Protein AF-A0A7S0BX09-F1 (afdb_monomer_lite)

Foldseek 3Di:
DDDDDDDDPPPPPPPPPVVVVVVVVVVVVVVVVVVVVVVVVVVVVPPPPDDDDDDDDDDDDDDDDDDPPPPQEQEEAADDPPDPVRVVVVVVCVVVVPDCRHYPYHHCVVVVDDDD

pLDDT: mean 70.51, std 16.28, range [45.31, 97.12]

Organism: NCBI:txid420281

Radius of gyration: 34.64 Å; chains: 1; bounding box: 40×74×104 Å

Structure (mmCIF, N/CA/C/O backbone):
data_AF-A0A7S0BX09-F1
#
_entry.id   AF-A0A7S0BX09-F1
#
loop_
_atom_site.group_PDB
_atom_site.id
_atom_site.type_symbol
_atom_site.label_atom_id
_atom_site.label_alt_id
_atom_site.label_comp_id
_atom_site.label_asym_id
_atom_site.label_entity_id
_atom_site.label_seq_id
_atom_site.pdbx_PDB_ins_code
_atom_site.Cartn_x
_atom_site.Cartn_y
_atom_site.Cartn_z
_atom_site.occupancy
_atom_site.B_iso_or_equiv
_atom_site.auth_seq_id
_atom_site.auth_comp_id
_atom_site.auth_asym_id
_atom_site.auth_atom_id
_atom_site.pdbx_PDB_model_num
ATOM 1 N N . MET A 1 1 ? 19.223 54.486 78.470 1.00 49.66 1 MET A N 1
ATOM 2 C CA . MET A 1 1 ? 18.376 54.595 77.261 1.00 49.66 1 MET A CA 1
ATOM 3 C C . MET A 1 1 ? 18.956 53.701 76.173 1.00 49.66 1 MET A C 1
ATOM 5 O O . MET A 1 1 ? 20.033 53.998 75.676 1.00 49.66 1 MET A O 1
ATOM 9 N N . ARG A 1 2 ? 18.317 52.561 75.878 1.00 50.41 2 ARG A N 1
ATOM 10 C CA . ARG A 1 2 ? 18.725 51.650 74.792 1.00 50.41 2 ARG A CA 1
ATOM 11 C C . ARG A 1 2 ? 17.943 52.016 73.534 1.00 50.41 2 ARG A C 1
ATOM 13 O O . ARG A 1 2 ? 16.720 52.044 73.581 1.00 50.41 2 ARG A O 1
ATOM 20 N N . GLN A 1 3 ? 18.655 52.306 72.451 1.00 57.75 3 GLN A N 1
ATOM 21 C CA . GLN A 1 3 ? 18.059 52.596 71.147 1.00 57.75 3 GLN A CA 1
ATOM 22 C C . GLN A 1 3 ? 17.504 51.308 70.506 1.00 57.75 3 GLN A C 1
ATOM 24 O O . GLN A 1 3 ? 18.136 50.252 70.640 1.00 57.75 3 GLN A O 1
ATOM 29 N N . PRO A 1 4 ? 16.343 51.364 69.825 1.00 62.91 4 PRO A N 1
ATOM 30 C CA . PRO A 1 4 ? 15.761 50.211 69.149 1.00 62.91 4 PRO A CA 1
ATOM 31 C C . PRO A 1 4 ? 16.528 49.864 67.864 1.00 62.91 4 PRO A C 1
ATOM 33 O O . PRO A 1 4 ? 16.906 50.736 67.084 1.00 62.91 4 PRO A O 1
ATOM 36 N N . LYS A 1 5 ? 16.752 48.562 67.651 1.00 65.44 5 LYS A N 1
ATOM 37 C CA . LYS A 1 5 ? 17.367 48.006 66.439 1.00 65.44 5 LYS A CA 1
ATOM 38 C C . LYS A 1 5 ? 16.394 48.112 65.265 1.00 65.44 5 LYS A C 1
ATOM 40 O O . LYS A 1 5 ? 15.304 47.549 65.319 1.00 65.44 5 LYS A O 1
ATOM 45 N N . THR A 1 6 ? 16.816 48.788 64.203 1.00 65.38 6 THR A N 1
ATOM 46 C CA . THR A 1 6 ? 16.138 48.821 62.904 1.00 65.38 6 THR A CA 1
ATOM 47 C C . THR A 1 6 ? 16.291 47.471 62.209 1.00 65.38 6 THR A C 1
ATOM 49 O O . THR A 1 6 ? 17.409 47.017 61.966 1.00 65.38 6 THR A O 1
ATOM 52 N N . THR A 1 7 ? 15.176 46.808 61.913 1.00 66.75 7 THR A N 1
ATOM 53 C CA . THR A 1 7 ? 15.138 45.581 61.114 1.00 66.75 7 THR A CA 1
ATOM 54 C C . THR A 1 7 ? 15.169 45.923 59.626 1.00 66.75 7 THR A C 1
ATOM 56 O O . THR A 1 7 ? 14.398 46.741 59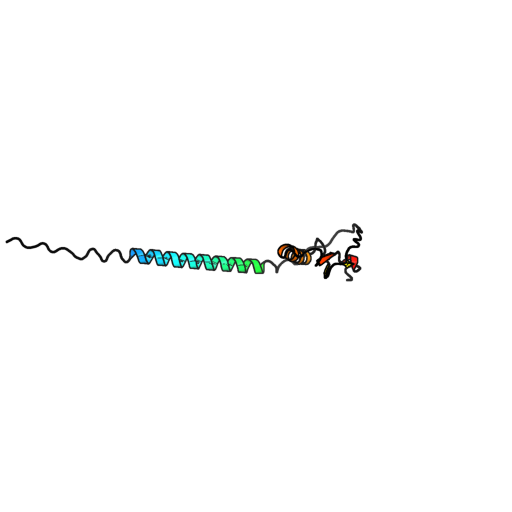.129 1.00 66.75 7 THR A O 1
ATOM 59 N N . ASP A 1 8 ? 16.114 45.300 58.932 1.00 59.59 8 ASP A N 1
ATOM 60 C CA . ASP A 1 8 ? 16.466 45.535 57.535 1.00 59.59 8 ASP A CA 1
ATOM 61 C C . ASP A 1 8 ? 15.446 44.859 56.591 1.00 59.59 8 ASP A C 1
ATOM 63 O O . ASP A 1 8 ? 15.289 43.638 56.594 1.00 59.59 8 ASP A O 1
ATOM 67 N N . ILE A 1 9 ? 14.724 45.649 55.788 1.00 60.34 9 ILE A N 1
ATOM 68 C CA . ILE A 1 9 ? 13.632 45.202 54.885 1.00 60.34 9 ILE A CA 1
ATOM 69 C C . ILE A 1 9 ? 14.179 44.734 53.511 1.00 60.34 9 ILE A C 1
ATOM 71 O O . ILE A 1 9 ? 13.448 44.407 52.579 1.00 60.34 9 ILE A O 1
ATOM 75 N N . SER A 1 10 ? 15.498 44.661 53.350 1.00 59.47 10 SER A N 1
ATOM 76 C CA . SER A 1 10 ? 16.164 44.489 52.053 1.00 59.47 10 SER A CA 1
ATOM 77 C C . SER A 1 10 ? 16.211 43.043 51.510 1.00 59.47 10 SER A C 1
ATOM 79 O O . SER A 1 10 ? 16.643 42.826 50.373 1.00 59.47 10 SER A O 1
ATOM 81 N N . ALA A 1 11 ? 15.721 42.042 52.252 1.00 56.38 11 ALA A N 1
ATOM 82 C CA . ALA A 1 11 ? 15.870 40.625 51.890 1.00 56.38 11 ALA A CA 1
ATOM 83 C C . ALA A 1 11 ? 14.837 40.074 50.880 1.00 56.38 11 ALA A C 1
ATOM 85 O O . ALA A 1 11 ? 15.088 39.050 50.246 1.00 56.38 11 ALA A O 1
ATOM 86 N N . THR A 1 12 ? 13.693 40.727 50.662 1.00 55.75 12 THR A N 1
ATOM 87 C CA . THR A 1 12 ? 12.577 40.132 49.890 1.00 55.75 12 THR A CA 1
ATOM 88 C C . THR A 1 12 ? 12.623 40.360 48.377 1.00 55.75 12 THR A C 1
ATOM 90 O O . THR A 1 12 ? 11.803 39.802 47.652 1.00 55.75 12 THR A O 1
ATOM 93 N N . ARG A 1 13 ? 13.578 41.137 47.845 1.00 51.09 13 ARG A N 1
ATOM 94 C CA . ARG A 1 13 ? 13.626 41.470 46.402 1.00 51.09 13 ARG A CA 1
ATOM 95 C C . ARG A 1 13 ? 14.555 40.600 45.548 1.00 51.09 13 ARG A C 1
ATOM 97 O O . ARG A 1 13 ? 14.694 40.875 44.361 1.00 51.09 13 ARG A O 1
ATOM 104 N N . ARG A 1 14 ? 15.178 39.552 46.100 1.00 51.91 14 ARG A N 1
ATOM 105 C CA . ARG A 1 14 ? 16.140 38.713 45.349 1.00 51.91 14 ARG A CA 1
ATOM 106 C C . ARG A 1 14 ? 15.584 37.394 44.798 1.00 51.91 14 ARG A C 1
ATOM 108 O O . ARG A 1 14 ? 16.270 36.756 44.011 1.00 51.91 14 ARG A O 1
ATOM 115 N N . CYS A 1 15 ? 14.347 37.007 45.125 1.00 50.78 15 CYS A N 1
ATOM 116 C CA . CYS A 1 15 ? 13.793 35.717 44.678 1.00 50.78 15 CYS A CA 1
ATOM 117 C C . CYS A 1 15 ? 12.942 35.776 43.394 1.00 50.78 15 CYS A C 1
ATOM 119 O O . CYS A 1 15 ? 12.633 34.732 42.831 1.00 50.78 15 CYS A O 1
ATOM 121 N N . SER A 1 16 ? 12.589 36.964 42.885 1.00 52.81 16 SER A N 1
ATOM 122 C CA . SER A 1 16 ? 11.677 37.071 41.727 1.00 52.81 16 SER A CA 1
ATOM 123 C C . SER A 1 16 ? 12.345 36.784 40.369 1.00 52.81 16 SER A C 1
ATOM 125 O O . SER A 1 16 ? 11.678 36.467 39.391 1.00 52.81 16 SER A O 1
ATOM 127 N N . TRP A 1 17 ? 13.676 36.861 40.284 1.00 52.81 17 TRP A N 1
ATOM 128 C CA . TRP A 1 17 ? 14.395 36.738 39.006 1.00 52.81 17 TRP A CA 1
ATOM 129 C C . TRP A 1 17 ? 14.694 35.283 38.625 1.00 52.81 17 TRP A C 1
ATOM 131 O O . TRP A 1 17 ? 14.832 34.971 37.445 1.00 52.81 17 TRP A O 1
ATOM 141 N N . ALA A 1 18 ? 14.750 34.377 39.605 1.00 54.66 18 ALA A N 1
ATOM 142 C CA . ALA A 1 18 ? 15.060 32.971 39.359 1.00 54.66 18 ALA A CA 1
ATOM 143 C C . ALA A 1 18 ? 13.883 32.206 38.727 1.00 54.66 18 ALA A C 1
ATOM 145 O O . ALA A 1 18 ? 14.099 31.329 37.898 1.00 54.66 18 ALA A O 1
ATOM 146 N N . VAL A 1 19 ? 12.636 32.559 39.061 1.00 57.44 19 VAL A N 1
ATOM 147 C CA . VAL A 1 19 ? 11.445 31.843 38.562 1.00 57.44 19 VAL A CA 1
ATOM 148 C C . VAL A 1 19 ? 11.153 32.189 37.094 1.00 57.44 19 VAL A C 1
ATOM 150 O O . VAL A 1 19 ? 10.763 31.324 36.312 1.00 57.44 19 VAL A O 1
ATOM 153 N N . SER A 1 20 ? 11.429 33.429 36.681 1.00 59.72 20 SER A N 1
ATOM 154 C CA . SER A 1 20 ? 11.194 33.902 35.309 1.00 59.72 20 SER A CA 1
ATOM 155 C C . SER A 1 20 ? 12.155 33.296 34.276 1.00 59.72 20 SER A C 1
ATOM 157 O O . SER A 1 20 ? 11.780 33.125 33.118 1.00 59.72 20 SER A O 1
ATOM 159 N N . GLY A 1 21 ? 13.381 32.940 34.679 1.00 60.34 21 GLY A N 1
ATOM 160 C CA . GLY A 1 21 ? 14.384 32.361 33.777 1.00 60.34 21 GLY A CA 1
ATOM 161 C C . GLY A 1 21 ? 14.095 30.911 33.373 1.00 60.34 21 GLY A C 1
ATOM 162 O O . GLY A 1 21 ? 14.366 30.516 32.243 1.00 60.34 21 GLY A O 1
ATOM 163 N N . PHE A 1 22 ? 13.496 30.116 34.263 1.00 66.75 22 PHE A N 1
ATOM 164 C CA . PHE A 1 22 ? 13.156 28.724 33.946 1.00 66.75 22 PHE A CA 1
ATOM 165 C C . PHE A 1 22 ? 11.975 28.615 32.978 1.00 66.75 22 PHE A C 1
ATOM 167 O O . PHE A 1 22 ? 11.976 27.745 32.108 1.00 66.75 22 PHE A O 1
ATOM 174 N N . LEU A 1 23 ? 10.996 29.519 33.077 1.00 72.12 23 LEU A N 1
ATOM 175 C CA . LEU A 1 23 ? 9.831 29.510 32.193 1.00 72.12 23 LEU A CA 1
ATOM 176 C C . LEU A 1 23 ? 10.201 29.884 30.748 1.00 72.12 23 LEU A C 1
ATOM 178 O O . LEU A 1 23 ? 9.686 29.280 29.808 1.00 72.12 23 LEU A O 1
ATOM 182 N N . SER A 1 24 ? 11.130 30.825 30.554 1.00 74.31 24 SER A N 1
ATOM 183 C CA . SER A 1 24 ? 11.571 31.224 29.212 1.00 74.31 24 SER A CA 1
ATOM 184 C C . SER A 1 24 ? 12.376 30.126 28.507 1.00 74.31 24 SER A C 1
ATOM 186 O O . SER A 1 24 ? 12.155 29.878 27.321 1.00 74.31 24 SER A O 1
ATOM 188 N N . LEU A 1 25 ? 13.239 29.405 29.230 1.00 74.19 25 LEU A N 1
ATOM 189 C CA . LEU A 1 25 ? 14.003 28.280 28.675 1.00 74.19 25 LEU A CA 1
ATOM 190 C C . LEU A 1 25 ? 13.101 27.107 28.260 1.00 74.19 25 LEU A C 1
ATOM 192 O O . LEU A 1 25 ? 13.345 26.469 27.233 1.00 74.19 25 LEU A O 1
ATOM 196 N N . LEU A 1 26 ? 12.029 26.853 29.013 1.00 78.00 26 LEU A N 1
ATOM 197 C CA . LEU A 1 26 ? 11.069 25.790 28.706 1.00 78.00 26 LEU A CA 1
ATOM 198 C C . LEU A 1 26 ? 10.280 26.106 27.422 1.00 78.00 26 LEU A C 1
ATOM 200 O O . LEU A 1 26 ? 10.130 25.242 26.558 1.00 78.00 26 LEU A O 1
ATOM 204 N N . ILE A 1 27 ? 9.862 27.363 27.244 1.00 78.12 27 ILE A N 1
ATOM 205 C CA . ILE A 1 27 ? 9.139 27.814 26.044 1.00 78.12 27 ILE A CA 1
ATOM 206 C C . ILE A 1 27 ? 10.017 27.704 24.786 1.00 78.12 27 ILE A C 1
ATOM 208 O O . ILE A 1 27 ? 9.556 27.195 23.764 1.00 78.12 27 ILE A O 1
ATOM 212 N N . VAL A 1 28 ? 11.290 28.114 24.852 1.00 77.75 28 VAL A N 1
ATOM 213 C CA . VAL A 1 28 ? 12.217 28.031 23.703 1.00 77.75 28 VAL A CA 1
ATOM 214 C C . VAL A 1 28 ? 12.475 26.575 23.286 1.00 77.75 28 VAL A C 1
ATOM 216 O O . VAL A 1 28 ? 12.517 26.276 22.091 1.00 77.75 28 VAL A O 1
ATOM 219 N N . SER A 1 29 ? 12.579 25.654 24.250 1.00 78.06 29 SER A N 1
ATOM 220 C CA . SER A 1 29 ? 12.767 24.222 23.974 1.00 78.06 29 SER A CA 1
ATOM 221 C C . SER A 1 29 ? 11.570 23.606 23.236 1.00 78.06 29 SER A C 1
ATOM 223 O O . SER A 1 29 ? 11.744 22.929 22.220 1.00 78.06 29 SER A O 1
ATOM 225 N N . ILE A 1 30 ? 10.343 23.907 23.677 1.00 81.06 30 ILE A N 1
ATOM 226 C CA . ILE A 1 30 ? 9.116 23.381 23.053 1.00 81.06 30 ILE A CA 1
ATOM 227 C C . ILE A 1 30 ? 8.988 23.849 21.596 1.00 81.06 30 ILE A C 1
ATOM 229 O O . ILE A 1 30 ? 8.662 23.048 20.717 1.00 81.06 30 ILE A O 1
ATOM 233 N N . ILE A 1 31 ? 9.288 25.123 21.319 1.00 78.06 31 ILE A N 1
ATOM 234 C CA . ILE A 1 31 ? 9.222 25.679 19.958 1.00 78.06 31 ILE A CA 1
ATOM 235 C C . ILE A 1 31 ? 10.230 24.977 19.030 1.00 78.06 31 ILE A C 1
ATOM 237 O O . ILE A 1 31 ? 9.880 24.636 17.900 1.00 78.06 31 ILE A O 1
ATOM 241 N N . SER A 1 32 ? 11.446 24.697 19.509 1.00 78.50 32 SER A N 1
ATOM 242 C CA . SER A 1 32 ? 12.492 24.002 18.738 1.00 78.50 32 SER A CA 1
ATOM 243 C C . SER A 1 32 ? 12.129 22.546 18.396 1.00 78.50 32 SER A C 1
ATOM 245 O O . SER A 1 32 ? 12.387 22.051 17.293 1.00 78.50 32 SER A O 1
ATOM 247 N N . ILE A 1 33 ? 11.463 21.844 19.317 1.00 76.94 33 ILE A N 1
ATOM 248 C CA . ILE A 1 33 ? 10.988 20.475 19.071 1.00 76.94 33 ILE A CA 1
ATOM 249 C C . ILE A 1 33 ? 9.888 20.478 17.996 1.00 76.94 33 ILE A C 1
ATOM 251 O O . ILE A 1 33 ? 9.920 19.660 17.074 1.00 76.94 33 ILE A O 1
ATOM 255 N N . ALA A 1 34 ? 8.949 21.427 18.062 1.00 73.31 34 ALA A N 1
ATOM 256 C CA . ALA A 1 34 ? 7.843 21.518 17.109 1.00 73.31 34 ALA A CA 1
ATOM 257 C C . ALA A 1 34 ? 8.317 21.802 15.670 1.00 73.31 34 ALA A C 1
ATOM 259 O O . ALA A 1 34 ? 7.806 21.211 14.714 1.00 73.31 34 ALA A O 1
ATOM 260 N N . THR A 1 35 ? 9.322 22.666 15.493 1.00 69.00 35 THR A N 1
ATOM 261 C CA . THR A 1 35 ? 9.887 22.969 14.166 1.00 69.00 35 THR A CA 1
ATOM 262 C C . THR A 1 35 ? 10.625 21.771 13.565 1.00 69.00 35 THR A C 1
ATOM 264 O O . THR A 1 35 ? 10.476 21.498 12.371 1.00 69.00 35 THR A O 1
ATOM 267 N N . THR A 1 36 ? 11.338 20.996 14.385 1.00 70.06 36 THR A N 1
ATOM 268 C CA . THR A 1 36 ? 12.055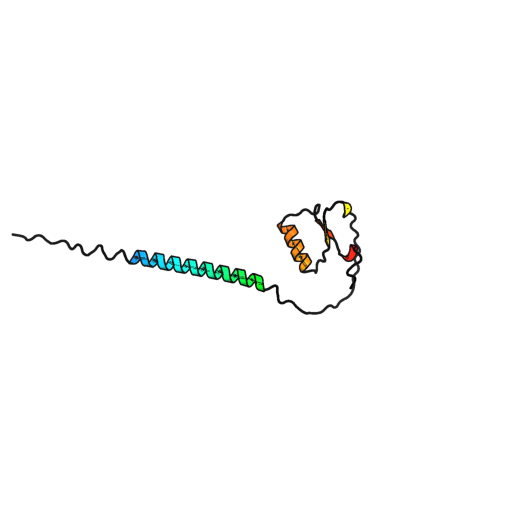 19.786 13.947 1.00 70.06 36 THR A CA 1
ATOM 269 C C . THR A 1 36 ? 11.095 18.702 13.435 1.00 70.06 36 THR A C 1
ATOM 271 O O . THR A 1 36 ? 11.336 18.091 12.391 1.00 70.06 36 THR A O 1
ATOM 274 N N . ILE A 1 37 ? 9.956 18.506 14.110 1.00 70.38 37 ILE A N 1
ATOM 275 C CA . ILE A 1 37 ? 8.928 17.529 13.704 1.00 70.38 37 ILE A CA 1
ATOM 276 C C . ILE A 1 37 ? 8.287 17.914 12.359 1.00 70.38 37 ILE A C 1
ATOM 278 O O . ILE A 1 37 ? 8.033 17.051 11.510 1.00 70.38 37 ILE A O 1
ATOM 282 N N . ASN A 1 38 ? 8.053 19.207 12.124 1.00 64.81 38 ASN A N 1
ATOM 283 C CA . ASN A 1 38 ? 7.475 19.686 10.867 1.00 64.81 38 ASN A CA 1
ATOM 284 C C . ASN A 1 38 ? 8.434 19.512 9.677 1.00 64.81 38 ASN A C 1
ATOM 286 O O . ASN A 1 38 ? 7.999 19.108 8.596 1.00 64.81 38 ASN A O 1
ATOM 290 N N . ALA A 1 39 ? 9.737 19.735 9.876 1.00 62.69 39 ALA A N 1
ATOM 291 C CA . ALA A 1 39 ? 10.749 19.510 8.841 1.00 62.69 39 ALA A CA 1
ATOM 292 C C . ALA A 1 39 ? 10.849 18.027 8.431 1.00 62.69 39 ALA A C 1
ATOM 294 O O . ALA A 1 39 ? 10.963 17.711 7.244 1.00 62.69 39 ALA A O 1
ATOM 295 N N . PHE A 1 40 ? 10.727 17.106 9.393 1.00 60.69 40 PHE A N 1
ATOM 296 C CA . PHE A 1 40 ? 10.768 15.666 9.123 1.00 60.69 40 PHE A CA 1
ATOM 297 C C . PHE A 1 40 ? 9.574 15.192 8.276 1.00 60.69 40 PHE A C 1
ATOM 299 O O . PHE A 1 40 ? 9.738 14.430 7.322 1.00 60.69 40 PHE A O 1
ATOM 306 N N . ASN A 1 41 ? 8.374 15.708 8.559 1.00 58.47 41 ASN A N 1
ATOM 307 C CA . ASN A 1 41 ? 7.169 15.387 7.788 1.00 58.47 41 ASN A CA 1
ATOM 308 C C . ASN A 1 41 ? 7.223 15.893 6.338 1.00 58.47 41 ASN A C 1
ATOM 310 O O . ASN A 1 41 ? 6.637 15.273 5.447 1.00 58.47 41 ASN A O 1
ATOM 314 N N . LEU A 1 42 ? 7.927 16.998 6.080 1.00 59.31 42 LEU A N 1
ATOM 315 C 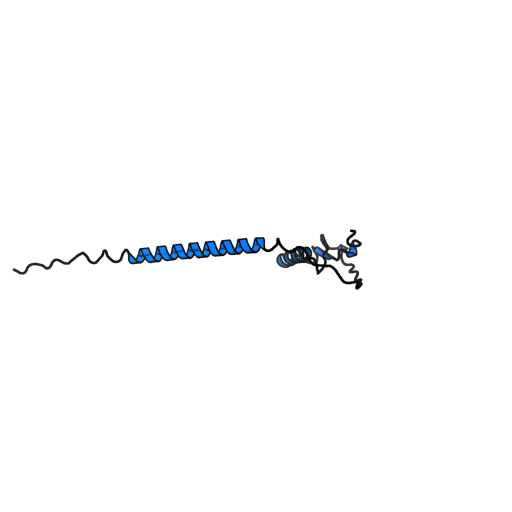CA . LEU A 1 42 ? 8.101 17.519 4.725 1.00 59.31 42 LEU A CA 1
ATOM 316 C C . LEU A 1 42 ? 9.092 16.673 3.909 1.00 59.31 42 LEU A C 1
ATOM 318 O O . LEU A 1 42 ? 8.836 16.396 2.737 1.00 59.31 42 LEU A O 1
ATOM 322 N N . SER A 1 43 ? 10.169 16.198 4.541 1.00 56.97 43 SER A N 1
ATOM 323 C CA . SER A 1 43 ? 11.184 15.339 3.912 1.00 56.97 43 SER A CA 1
ATOM 324 C C . SER A 1 43 ? 10.597 14.014 3.399 1.00 56.97 43 SER A C 1
ATOM 326 O O . SER A 1 43 ? 10.868 13.588 2.274 1.00 56.97 43 SER A O 1
ATOM 328 N N . LEU A 1 44 ? 9.673 13.410 4.153 1.00 56.44 44 LEU A N 1
ATOM 329 C CA . LEU A 1 44 ? 9.003 12.169 3.745 1.00 56.44 44 LEU A CA 1
ATOM 330 C C . LEU A 1 44 ? 8.107 12.323 2.503 1.00 56.44 44 LEU A C 1
ATOM 332 O O . LEU A 1 44 ? 7.839 11.335 1.822 1.00 56.44 44 LEU A O 1
ATOM 336 N N . LYS A 1 45 ? 7.672 13.542 2.155 1.00 55.56 45 LYS A N 1
ATOM 337 C CA . LYS A 1 45 ? 6.872 13.784 0.940 1.00 55.56 45 LYS A CA 1
ATOM 338 C C . LYS A 1 45 ? 7.712 13.907 -0.336 1.00 55.56 45 LYS A C 1
ATOM 340 O O . LYS A 1 45 ? 7.152 13.796 -1.423 1.00 55.56 45 LYS A O 1
ATOM 345 N N . GLN A 1 46 ? 9.025 14.123 -0.232 1.00 52.78 46 GLN A N 1
ATOM 346 C CA . GLN A 1 46 ? 9.890 14.371 -1.395 1.00 52.78 46 GLN A CA 1
ATOM 347 C C . GLN A 1 46 ? 10.638 13.123 -1.896 1.00 52.78 46 GLN A C 1
ATOM 349 O O . GLN A 1 46 ? 11.087 13.100 -3.039 1.00 52.78 46 GLN A O 1
ATOM 354 N N . SER A 1 47 ? 10.706 12.046 -1.105 1.00 47.59 47 SER A N 1
ATOM 355 C CA . SER A 1 47 ? 11.415 10.810 -1.488 1.00 47.59 47 SER A CA 1
ATOM 356 C C . SER A 1 47 ? 10.747 10.032 -2.640 1.00 47.59 47 SER A C 1
ATOM 358 O O . SER A 1 47 ? 11.379 9.194 -3.276 1.00 47.59 47 SER A O 1
ATOM 360 N N . SER A 1 48 ? 9.498 10.345 -2.994 1.00 54.09 48 SER A N 1
ATOM 361 C CA . SER A 1 48 ? 8.753 9.646 -4.049 1.00 54.09 48 SER A CA 1
ATOM 362 C C . SER A 1 48 ? 9.012 10.127 -5.488 1.00 54.09 48 SER A C 1
ATOM 364 O O . SER A 1 48 ? 8.319 9.662 -6.390 1.00 54.09 48 SER A O 1
ATOM 366 N N . TYR A 1 49 ? 9.967 11.037 -5.735 1.00 50.88 49 TYR A N 1
ATOM 367 C CA . TYR A 1 49 ? 10.175 11.639 -7.069 1.00 50.88 49 TYR A CA 1
ATOM 368 C C . TYR A 1 49 ? 11.436 11.199 -7.837 1.00 50.88 49 TYR A C 1
ATOM 370 O O . TYR A 1 49 ? 11.625 11.641 -8.967 1.00 50.88 49 TYR A O 1
ATOM 378 N N . ILE A 1 50 ? 12.281 10.310 -7.298 1.00 49.41 50 ILE A N 1
ATOM 379 C CA . ILE A 1 50 ? 13.494 9.845 -8.001 1.00 49.41 50 ILE A CA 1
ATOM 380 C C . ILE A 1 50 ? 13.567 8.317 -7.980 1.00 49.41 50 ILE A C 1
ATOM 382 O O . ILE A 1 50 ? 14.217 7.717 -7.133 1.00 49.41 50 ILE A O 1
ATOM 386 N N . ALA A 1 51 ? 12.900 7.671 -8.932 1.00 49.72 51 ALA A N 1
ATOM 387 C CA . ALA A 1 51 ? 13.149 6.266 -9.255 1.00 49.72 51 ALA A CA 1
ATOM 388 C C . ALA A 1 51 ? 12.894 6.020 -10.747 1.00 49.72 51 ALA A C 1
ATOM 390 O O . ALA A 1 51 ? 12.002 5.277 -11.147 1.00 49.72 51 ALA A O 1
ATOM 391 N N . THR A 1 52 ? 13.672 6.692 -11.593 1.00 56.81 52 THR A N 1
ATOM 392 C CA . THR A 1 52 ? 13.754 6.385 -13.023 1.00 56.81 52 THR A CA 1
ATOM 393 C C . THR A 1 52 ? 14.993 5.545 -13.318 1.00 56.81 52 THR A C 1
ATOM 395 O O . THR A 1 52 ? 16.105 5.985 -13.042 1.00 56.81 52 THR A O 1
ATOM 398 N N . ARG A 1 53 ? 14.743 4.427 -14.022 1.00 56.25 53 ARG A N 1
ATOM 399 C CA . ARG A 1 53 ? 15.654 3.557 -14.800 1.00 56.25 53 ARG A CA 1
ATOM 400 C C . ARG A 1 53 ? 16.405 2.476 -14.018 1.00 56.25 53 ARG A C 1
ATOM 402 O O . ARG A 1 53 ? 17.418 2.809 -13.437 1.00 56.25 53 ARG A O 1
ATOM 409 N N . VAL A 1 54 ? 15.991 1.200 -14.157 1.00 46.56 54 VAL A N 1
ATOM 410 C CA . VAL A 1 54 ? 16.835 0.068 -14.633 1.00 46.56 54 VAL A CA 1
ATOM 411 C C . VAL A 1 54 ? 15.961 -1.114 -15.143 1.00 46.56 54 VAL A C 1
ATOM 413 O O . VAL A 1 54 ? 15.182 -1.680 -14.391 1.00 46.56 54 VAL A O 1
ATOM 416 N N . SER A 1 55 ? 16.155 -1.458 -16.428 1.00 48.66 55 SER A N 1
ATOM 417 C CA . SER A 1 55 ? 16.139 -2.774 -17.127 1.00 48.66 55 SER A CA 1
ATOM 418 C C . SER A 1 55 ? 15.000 -3.814 -16.979 1.00 48.66 55 SER A C 1
ATOM 420 O O . SER A 1 55 ? 14.782 -4.344 -15.892 1.00 48.66 55 SER A O 1
ATOM 422 N N . PRO A 1 56 ? 14.415 -4.295 -18.104 1.00 57.47 56 PRO A N 1
ATOM 423 C CA . PRO A 1 56 ? 13.660 -5.542 -18.152 1.00 57.47 56 PRO A CA 1
ATOM 424 C C . PRO A 1 56 ? 14.450 -6.662 -18.857 1.00 57.47 56 PRO A C 1
ATOM 426 O O . PRO A 1 56 ? 14.734 -6.583 -20.054 1.00 57.47 56 PRO A O 1
ATOM 429 N N . ARG A 1 57 ? 14.730 -7.774 -18.163 1.00 56.22 57 ARG A N 1
ATOM 430 C CA . ARG A 1 57 ? 14.958 -9.069 -18.831 1.00 56.22 57 ARG A CA 1
ATOM 431 C C . ARG A 1 57 ? 14.763 -10.249 -17.876 1.00 56.22 57 ARG A C 1
ATOM 433 O O . ARG A 1 57 ? 15.671 -10.587 -17.128 1.00 56.22 57 ARG A O 1
ATOM 440 N N . SER A 1 58 ? 13.625 -10.939 -17.977 1.00 48.44 58 SER A N 1
ATOM 441 C CA . SER A 1 58 ? 13.601 -12.345 -18.426 1.00 48.44 58 SER A CA 1
ATOM 442 C C . SER A 1 58 ? 12.215 -12.999 -18.330 1.00 48.44 58 SER A C 1
ATOM 444 O O . SER A 1 58 ? 11.640 -13.142 -17.264 1.00 48.44 58 SER A O 1
ATOM 446 N N . LYS A 1 59 ? 11.750 -13.404 -19.518 1.00 54.69 59 LYS A N 1
ATOM 447 C CA . LYS A 1 59 ? 11.078 -14.655 -19.918 1.00 54.69 59 LYS A CA 1
ATOM 448 C C . LYS A 1 59 ? 9.970 -15.268 -19.034 1.00 54.69 59 LYS A C 1
ATOM 450 O O . LYS A 1 59 ? 10.221 -15.870 -18.002 1.00 54.69 59 LYS A O 1
ATOM 455 N N . LYS A 1 60 ? 8.767 -15.217 -19.631 1.00 57.06 60 LYS A N 1
ATOM 456 C CA . LYS A 1 60 ? 7.626 -16.158 -19.626 1.00 57.06 60 LYS A CA 1
ATOM 457 C C . LYS A 1 60 ? 7.712 -17.361 -18.673 1.00 57.06 60 LYS A C 1
ATOM 459 O O . LYS A 1 60 ? 8.366 -18.349 -18.992 1.00 57.06 60 LYS A O 1
ATOM 464 N N . LEU A 1 61 ? 6.850 -17.344 -17.656 1.00 52.44 61 LEU A N 1
ATOM 465 C CA . LEU A 1 61 ? 6.182 -18.540 -17.149 1.00 52.44 61 LEU A CA 1
ATOM 466 C C . LEU A 1 61 ? 4.676 -18.270 -17.071 1.00 52.44 61 LEU A C 1
ATOM 468 O O . LEU A 1 61 ? 4.223 -17.276 -16.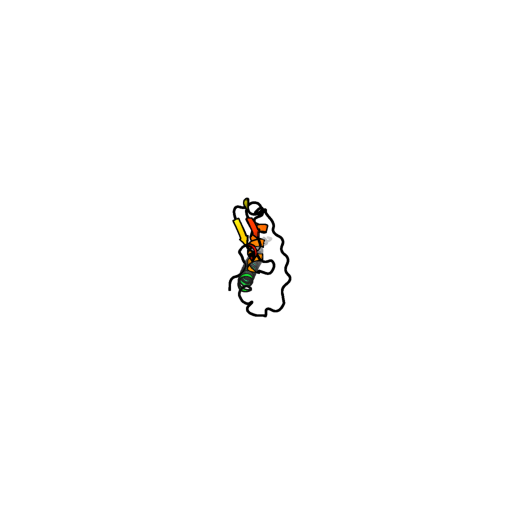510 1.00 52.44 61 LEU A O 1
ATOM 472 N N . LEU A 1 62 ? 3.939 -19.136 -17.755 1.00 65.94 62 LEU A N 1
ATOM 473 C CA . LEU A 1 62 ? 2.497 -19.135 -17.931 1.00 65.94 62 LEU A CA 1
ATOM 474 C C . LEU A 1 62 ? 1.858 -19.826 -16.722 1.00 65.94 62 LEU A C 1
ATOM 476 O O . LEU A 1 62 ? 2.123 -21.003 -16.496 1.00 65.94 62 LEU A O 1
ATOM 480 N N . LEU A 1 63 ? 0.993 -19.126 -15.992 1.00 46.59 63 LEU A N 1
ATOM 481 C CA . LEU A 1 63 ? 0.086 -19.725 -15.013 1.00 46.59 63 LEU A CA 1
ATOM 482 C C . LEU A 1 63 ? -1.310 -19.152 -15.257 1.00 46.59 63 LEU A C 1
ATOM 484 O O . LEU A 1 63 ? -1.541 -17.956 -15.102 1.00 46.59 63 LEU A O 1
ATOM 488 N N . LYS A 1 64 ? -2.212 -20.022 -15.715 1.00 51.12 64 LYS A N 1
ATOM 489 C CA . LYS A 1 64 ? -3.617 -19.728 -15.994 1.00 51.12 64 LYS A CA 1
ATOM 490 C C . LYS A 1 64 ? -4.428 -20.245 -14.807 1.00 51.12 64 LYS A C 1
ATOM 492 O O . LYS A 1 64 ? -4.469 -21.450 -14.590 1.00 51.12 64 LYS A O 1
ATOM 497 N N . MET A 1 65 ? -5.021 -19.337 -14.039 1.00 45.31 65 MET A N 1
ATOM 498 C CA . MET A 1 65 ? -5.957 -19.638 -12.951 1.00 45.31 65 MET A CA 1
ATOM 499 C C . MET A 1 65 ? -7.174 -18.742 -13.169 1.00 45.31 65 MET A C 1
ATOM 501 O O . MET A 1 65 ? -7.138 -17.559 -12.851 1.00 45.31 65 MET A O 1
ATOM 505 N N . SER A 1 66 ? -8.211 -19.283 -13.800 1.00 48.88 66 SER A N 1
ATOM 506 C CA . SER A 1 66 ? -9.500 -18.615 -13.983 1.00 48.88 66 SER A CA 1
ATOM 507 C C . SER A 1 66 ? -10.324 -18.768 -12.705 1.00 48.88 66 SER A C 1
ATOM 509 O O . SER A 1 66 ? -10.624 -19.891 -12.308 1.00 48.88 66 SER A O 1
ATOM 511 N N . SER A 1 67 ? -10.653 -17.649 -12.056 1.00 53.22 67 SER A N 1
ATOM 512 C CA . SER A 1 67 ? -11.500 -17.598 -10.860 1.00 53.22 67 SER A CA 1
ATOM 513 C C . SER A 1 67 ? -12.861 -17.012 -11.242 1.00 53.22 67 SER A C 1
ATOM 515 O O . SER A 1 67 ? -12.954 -15.848 -11.613 1.00 53.22 67 SER A O 1
ATOM 517 N N . GLU A 1 68 ? -13.915 -17.824 -11.185 1.00 56.47 68 GLU A N 1
ATOM 518 C CA . GLU A 1 68 ? -15.269 -17.535 -11.697 1.00 56.47 68 GLU A CA 1
ATOM 519 C C . GLU A 1 68 ? -16.136 -16.649 -10.768 1.00 56.47 68 GLU A C 1
ATOM 521 O O . GLU A 1 68 ? -17.360 -16.678 -10.844 1.00 56.47 68 GLU A O 1
ATOM 526 N N . ASN A 1 69 ? -15.539 -15.839 -9.886 1.00 57.50 69 ASN A N 1
ATOM 527 C CA . ASN A 1 69 ? -16.279 -15.116 -8.833 1.00 57.50 69 ASN A CA 1
ATOM 528 C C . ASN A 1 69 ? -16.564 -13.623 -9.114 1.00 57.50 69 ASN A C 1
ATOM 530 O O . ASN A 1 69 ? -17.080 -12.930 -8.241 1.00 57.50 69 ASN A O 1
ATOM 534 N N . ASP A 1 70 ? -16.274 -13.102 -10.309 1.00 57.81 70 ASP A N 1
ATOM 535 C CA . ASP A 1 70 ? -16.340 -11.650 -10.574 1.00 57.81 70 ASP A CA 1
ATOM 536 C C . ASP A 1 70 ? -17.753 -11.055 -10.723 1.00 57.81 70 ASP A C 1
ATOM 538 O O . ASP A 1 70 ? -17.911 -9.836 -10.721 1.00 57.81 70 ASP A O 1
ATOM 542 N N . ALA A 1 71 ? -18.808 -11.870 -10.812 1.00 59.59 71 ALA A N 1
ATOM 543 C CA . ALA A 1 71 ? -20.160 -11.370 -11.092 1.00 59.59 71 ALA A CA 1
ATOM 544 C C . ALA A 1 71 ? -20.859 -10.674 -9.901 1.00 59.59 71 ALA A C 1
ATOM 546 O O . ALA A 1 71 ? -21.952 -10.139 -10.073 1.00 59.59 71 ALA A O 1
ATOM 547 N N . GLN A 1 72 ? -20.270 -10.694 -8.700 1.00 64.19 72 GLN A N 1
ATOM 548 C CA . GLN A 1 72 ? -20.902 -10.176 -7.474 1.00 64.19 72 GLN A CA 1
ATOM 549 C C . GLN A 1 72 ? -20.259 -8.897 -6.925 1.00 64.19 72 GLN A C 1
ATOM 551 O O . GLN A 1 72 ? -20.837 -8.255 -6.049 1.00 64.19 72 GLN A O 1
ATOM 556 N N . ASN A 1 73 ? -19.093 -8.501 -7.433 1.00 74.19 73 ASN A N 1
ATOM 557 C CA . ASN A 1 73 ? -18.349 -7.383 -6.871 1.00 74.19 73 ASN A CA 1
ATOM 558 C C . ASN A 1 73 ? -18.673 -6.081 -7.603 1.00 74.19 73 ASN A C 1
ATOM 560 O O . ASN A 1 73 ? -18.725 -6.019 -8.830 1.00 74.19 73 ASN A O 1
ATOM 564 N N . LYS A 1 74 ? -18.896 -5.013 -6.832 1.00 85.56 74 LYS A N 1
ATOM 565 C CA . LYS A 1 74 ? -19.309 -3.709 -7.370 1.00 85.56 74 LYS A CA 1
ATOM 566 C C . LYS A 1 74 ? -18.215 -3.062 -8.222 1.00 85.56 74 LYS A C 1
ATOM 568 O O . LYS A 1 74 ? -18.512 -2.347 -9.180 1.00 85.56 74 LYS A O 1
ATOM 573 N N . HIS A 1 75 ? -16.957 -3.291 -7.855 1.00 91.50 75 HIS A N 1
ATOM 574 C CA . HIS A 1 75 ? -15.791 -2.726 -8.518 1.00 91.50 75 HIS A CA 1
ATOM 575 C C . HIS A 1 75 ? -14.671 -3.768 -8.659 1.00 91.50 75 HIS A C 1
ATOM 577 O O . HIS A 1 75 ? -14.525 -4.662 -7.830 1.00 91.50 75 HIS A O 1
ATOM 583 N N . THR A 1 76 ? -13.831 -3.607 -9.683 1.00 91.12 76 THR A N 1
ATOM 584 C CA . THR A 1 76 ? -12.667 -4.473 -9.928 1.00 91.12 76 THR A CA 1
ATOM 585 C C . THR A 1 76 ? -11.404 -3.622 -9.991 1.00 91.12 76 THR A C 1
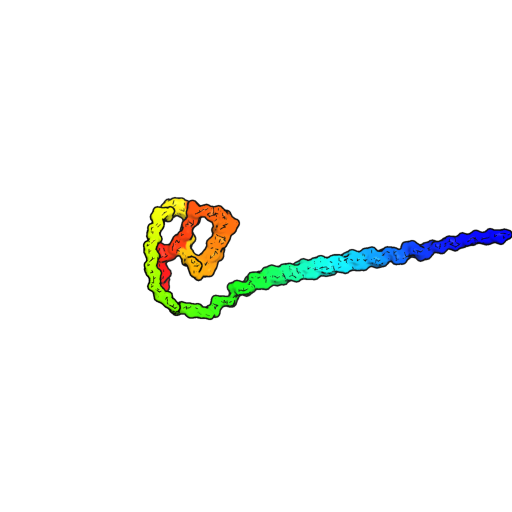ATOM 587 O O . THR A 1 76 ? -11.297 -2.698 -10.800 1.00 91.12 76 THR A O 1
ATOM 590 N N . LEU A 1 77 ? -10.434 -3.930 -9.134 1.00 91.00 77 LEU A N 1
ATOM 591 C CA . LEU A 1 77 ? -9.083 -3.389 -9.165 1.00 91.00 77 LEU A CA 1
ATOM 592 C C . LEU A 1 77 ? -8.189 -4.344 -9.960 1.00 91.00 77 LEU A C 1
ATOM 594 O O . LEU A 1 77 ? -7.792 -5.395 -9.462 1.00 91.00 77 LEU A O 1
ATOM 598 N N . TYR A 1 78 ? -7.838 -3.956 -11.182 1.00 91.38 78 TYR A N 1
ATOM 599 C CA . TYR A 1 78 ? -6.864 -4.699 -11.976 1.00 91.38 78 TYR A CA 1
ATOM 600 C C . TYR A 1 78 ? -5.450 -4.372 -11.507 1.00 91.38 78 TYR A C 1
ATOM 602 O O . TYR A 1 78 ? -4.970 -3.251 -11.690 1.00 91.38 78 TYR A O 1
ATOM 610 N N . ASP A 1 79 ? -4.785 -5.346 -10.896 1.00 91.44 79 ASP A N 1
ATOM 611 C CA . ASP A 1 79 ? -3.477 -5.167 -10.283 1.00 91.44 79 ASP A CA 1
ATOM 612 C C . ASP A 1 79 ? -2.496 -6.285 -10.656 1.00 91.44 79 ASP A C 1
ATOM 614 O O . ASP A 1 79 ? -2.865 -7.440 -10.857 1.00 91.44 79 ASP A O 1
ATOM 618 N N . MET A 1 80 ? -1.212 -5.935 -10.704 1.00 86.94 80 MET A N 1
ATOM 619 C CA . MET A 1 80 ? -0.106 -6.874 -10.803 1.00 86.94 80 MET A CA 1
ATOM 620 C C . MET A 1 80 ? 0.732 -6.834 -9.527 1.00 86.94 80 MET A C 1
ATOM 622 O O . MET A 1 80 ? 1.075 -5.754 -9.058 1.00 86.94 80 MET A O 1
ATOM 626 N N . PRO A 1 81 ? 1.162 -7.990 -8.990 1.00 80.56 81 PRO A N 1
ATOM 627 C CA . PRO A 1 81 ? 1.881 -8.061 -7.716 1.00 80.56 81 PRO A CA 1
ATOM 628 C C . PRO A 1 81 ? 3.222 -7.307 -7.715 1.00 80.56 81 PRO A C 1
ATOM 630 O O . PRO A 1 81 ? 3.758 -7.017 -6.653 1.00 80.56 81 PRO A O 1
ATOM 633 N N . VAL A 1 82 ? 3.750 -6.969 -8.893 1.00 86.00 82 VAL A N 1
ATOM 634 C CA . VAL A 1 82 ? 4.986 -6.190 -9.074 1.00 86.00 82 VAL A CA 1
ATOM 635 C C . VAL A 1 82 ? 4.736 -4.699 -9.344 1.00 86.00 82 VAL A C 1
ATOM 637 O O . VAL A 1 82 ? 5.683 -3.929 -9.491 1.00 86.00 82 VAL A O 1
ATOM 640 N N . SER A 1 83 ? 3.473 -4.270 -9.436 1.00 85.62 83 SER A N 1
ATOM 641 C CA . SER A 1 83 ? 3.109 -2.879 -9.701 1.00 85.62 83 SER A CA 1
ATOM 642 C C . SER A 1 83 ? 3.205 -2.048 -8.425 1.00 85.62 83 SER A C 1
ATOM 644 O O . SER A 1 83 ? 2.467 -2.265 -7.465 1.00 85.62 83 SER A O 1
ATOM 646 N N . ASN A 1 84 ? 4.071 -1.032 -8.428 1.00 91.25 84 ASN A N 1
ATOM 647 C CA . ASN A 1 84 ? 4.158 -0.078 -7.320 1.00 91.25 84 ASN A CA 1
ATOM 648 C C . ASN A 1 84 ? 2.827 0.677 -7.119 1.00 91.25 84 ASN A C 1
ATOM 650 O O . ASN A 1 84 ? 2.350 0.849 -5.999 1.00 91.25 84 ASN A O 1
ATOM 654 N N . ASN A 1 85 ? 2.174 1.077 -8.214 1.00 88.50 85 ASN A N 1
ATOM 655 C CA . ASN A 1 85 ? 0.864 1.730 -8.143 1.00 88.50 85 ASN A CA 1
ATOM 656 C C . ASN A 1 85 ? -0.199 0.789 -7.563 1.00 88.50 85 ASN A C 1
ATOM 658 O O . ASN A 1 85 ? -0.993 1.196 -6.717 1.00 88.50 85 ASN A O 1
ATOM 662 N N . GLY A 1 86 ? -0.132 -0.480 -7.956 1.00 91.44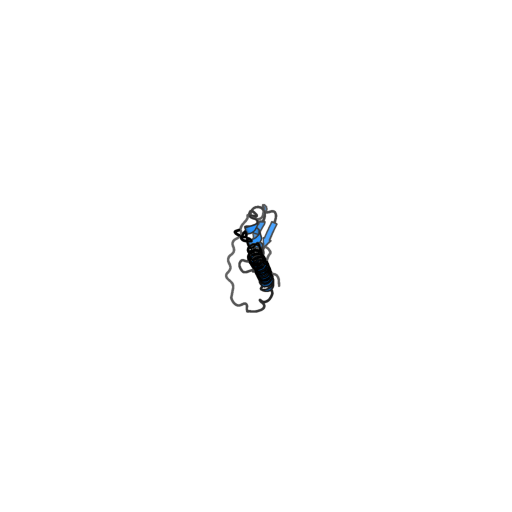 86 GLY A N 1
ATOM 663 C CA . GLY A 1 86 ? -0.916 -1.569 -7.398 1.00 91.44 86 GLY A CA 1
ATOM 664 C C . GLY A 1 86 ? -0.834 -1.691 -5.888 1.00 91.44 86 GLY A C 1
ATOM 665 O O . GLY A 1 86 ? -1.840 -1.623 -5.181 1.00 91.44 86 GLY A O 1
ATOM 666 N N . ALA A 1 87 ? 0.399 -1.775 -5.384 1.00 93.44 87 ALA A N 1
ATOM 667 C CA . ALA A 1 87 ? 0.680 -1.860 -3.958 1.00 93.44 87 ALA A CA 1
ATOM 668 C C . ALA A 1 87 ? 0.080 -0.677 -3.184 1.00 93.44 87 ALA A C 1
ATOM 670 O O . ALA A 1 87 ? -0.522 -0.874 -2.128 1.00 93.44 87 ALA A O 1
ATOM 671 N N . ARG A 1 88 ? 0.167 0.547 -3.724 1.00 94.62 88 ARG A N 1
ATOM 672 C CA . ARG A 1 88 ? -0.433 1.739 -3.100 1.00 94.62 88 ARG A CA 1
ATOM 673 C C . ARG A 1 88 ? -1.954 1.632 -3.003 1.00 94.62 88 ARG A C 1
ATOM 675 O O . ARG A 1 88 ? -2.506 1.924 -1.944 1.00 94.62 88 ARG A O 1
ATOM 682 N N . CYS A 1 89 ? -2.625 1.192 -4.065 1.00 93.94 89 CYS A N 1
ATOM 683 C CA . CYS A 1 89 ? -4.071 0.963 -4.051 1.00 93.94 89 CYS A CA 1
ATOM 684 C C . CYS A 1 89 ? -4.456 -0.130 -3.045 1.00 93.94 89 CYS A C 1
ATOM 686 O O . CYS A 1 89 ? -5.381 0.052 -2.255 1.00 93.94 89 CYS A O 1
ATOM 688 N N . ARG A 1 90 ? -3.695 -1.224 -3.000 1.00 93.25 90 ARG A N 1
ATOM 689 C CA . ARG A 1 90 ? -3.935 -2.356 -2.100 1.00 93.25 90 ARG A CA 1
ATOM 690 C C . ARG A 1 90 ? -3.788 -1.987 -0.622 1.00 93.25 90 ARG A C 1
ATOM 692 O O . ARG A 1 90 ? -4.626 -2.364 0.190 1.00 93.25 90 ARG A O 1
ATOM 699 N N . ILE A 1 91 ? -2.778 -1.184 -0.281 1.00 95.19 91 ILE A N 1
ATOM 700 C CA . ILE A 1 91 ? -2.593 -0.660 1.083 1.00 95.19 91 ILE A CA 1
ATOM 701 C C . ILE A 1 91 ? -3.812 0.155 1.526 1.00 95.19 91 ILE A C 1
ATOM 703 O O . ILE A 1 91 ? -4.219 0.069 2.682 1.00 95.19 91 ILE A O 1
ATOM 707 N N . ILE A 1 92 ? -4.413 0.937 0.624 1.00 95.12 92 ILE A N 1
ATOM 708 C CA . ILE A 1 92 ? -5.613 1.721 0.940 1.00 95.12 92 ILE A CA 1
ATOM 709 C C . ILE A 1 92 ? -6.809 0.803 1.205 1.00 95.12 92 ILE A C 1
ATOM 711 O O . ILE A 1 92 ? -7.529 1.053 2.170 1.00 95.12 92 ILE A O 1
ATOM 715 N N . LEU A 1 93 ? -7.000 -0.251 0.399 1.00 95.12 93 LEU A N 1
ATOM 716 C CA . LEU A 1 93 ? -8.068 -1.237 0.612 1.00 95.12 93 LEU A CA 1
ATOM 717 C C . LEU A 1 93 ? -7.950 -1.892 1.991 1.00 95.12 93 LEU A C 1
ATOM 719 O O . LEU A 1 93 ? -8.924 -1.915 2.738 1.00 95.12 93 LEU A O 1
ATOM 723 N N . TYR A 1 94 ? -6.743 -2.326 2.364 1.00 94.31 94 TYR A N 1
ATOM 724 C CA . TYR A 1 94 ? -6.493 -2.932 3.673 1.00 94.31 94 TYR A CA 1
ATOM 725 C C . TYR A 1 94 ? -6.671 -1.947 4.823 1.00 94.31 94 TYR A C 1
ATOM 727 O O . TYR A 1 94 ? -7.315 -2.268 5.813 1.00 94.31 94 TYR A O 1
ATOM 735 N N . LYS A 1 95 ? -6.152 -0.723 4.687 1.00 97.12 95 LYS A N 1
ATOM 736 C CA . LYS A 1 95 ? -6.270 0.309 5.726 1.00 97.12 95 LYS A CA 1
ATOM 737 C C . LYS A 1 95 ? -7.718 0.735 5.976 1.00 97.12 95 LYS A C 1
ATOM 739 O O . LYS A 1 95 ? -8.034 1.184 7.071 1.00 97.12 95 LYS A O 1
ATOM 744 N N . LYS A 1 96 ? -8.563 0.668 4.948 1.00 96.12 96 LYS A N 1
ATOM 745 C CA . LYS A 1 96 ? -9.989 0.995 5.038 1.00 96.12 96 LYS A CA 1
ATOM 746 C C . LYS A 1 96 ? -10.871 -0.222 5.313 1.00 96.12 96 LYS A C 1
ATOM 748 O O . LYS A 1 96 ? -12.082 -0.049 5.347 1.00 96.12 96 LYS A O 1
ATOM 753 N N . GLU A 1 97 ? -10.280 -1.408 5.470 1.00 95.31 97 GLU A N 1
ATOM 754 C CA . GLU A 1 97 ? -10.998 -2.667 5.702 1.00 95.31 97 GLU A CA 1
ATOM 755 C C . GLU A 1 97 ? -12.110 -2.917 4.668 1.00 95.31 97 GLU A C 1
ATOM 757 O O . GLU A 1 97 ? -13.168 -3.459 4.981 1.00 95.31 97 GLU A O 1
ATOM 762 N N . ILE A 1 98 ? -11.874 -2.508 3.415 1.00 94.00 98 ILE A N 1
ATOM 763 C CA . ILE A 1 98 ? -12.849 -2.699 2.337 1.00 94.00 98 ILE A CA 1
ATOM 764 C C . ILE A 1 98 ? -12.936 -4.202 2.042 1.00 94.00 98 ILE A C 1
ATOM 766 O O . ILE A 1 98 ? -11.907 -4.815 1.733 1.00 94.00 98 ILE A O 1
ATOM 770 N N . PRO A 1 99 ? -14.129 -4.814 2.137 1.00 91.44 99 PRO A N 1
ATOM 771 C CA . PRO A 1 99 ? -14.275 -6.247 1.960 1.00 91.44 99 PRO A CA 1
ATOM 772 C C . PRO A 1 99 ? -14.109 -6.642 0.490 1.00 91.44 99 PRO A C 1
ATOM 774 O O . PRO A 1 99 ? -14.457 -5.897 -0.429 1.00 91.44 99 PRO A O 1
ATOM 777 N N . ASN A 1 100 ? -13.666 -7.880 0.268 1.00 87.62 100 ASN A N 1
ATOM 778 C CA . ASN A 1 100 ? -13.527 -8.450 -1.076 1.00 87.62 100 ASN A CA 1
ATOM 779 C C . ASN A 1 100 ? -14.862 -8.556 -1.839 1.00 87.62 100 ASN A C 1
ATOM 781 O O . ASN A 1 100 ? -14.829 -8.804 -3.036 1.00 87.62 100 ASN A O 1
ATOM 785 N N . SER A 1 101 ? -16.010 -8.399 -1.165 1.00 88.50 101 SER A N 1
ATOM 786 C CA . SER A 1 101 ? -17.337 -8.325 -1.794 1.00 88.50 101 SER A CA 1
ATOM 787 C C . SER A 1 101 ? -17.615 -6.978 -2.477 1.00 88.50 101 SER A C 1
ATOM 789 O O . SER A 1 101 ? -18.500 -6.873 -3.321 1.00 88.50 101 SER A O 1
ATOM 791 N N . GLU A 1 102 ? -16.893 -5.917 -2.108 1.00 90.88 102 GLU A N 1
ATOM 792 C CA . GLU A 1 102 ? -17.040 -4.600 -2.736 1.00 90.88 102 GLU A CA 1
ATOM 793 C C . GLU A 1 102 ? -16.035 -4.412 -3.875 1.00 90.88 102 GLU A C 1
ATOM 795 O O . GLU A 1 102 ? -16.379 -3.850 -4.919 1.00 90.88 102 GLU A O 1
ATOM 800 N N . VAL A 1 103 ? -14.805 -4.904 -3.686 1.00 92.75 103 VAL A N 1
ATOM 801 C CA . VAL A 1 103 ? -13.709 -4.760 -4.649 1.00 92.75 103 VAL A CA 1
ATOM 802 C C . VAL A 1 103 ? -13.014 -6.102 -4.891 1.00 92.75 103 VAL A C 1
ATOM 804 O O . VAL A 1 103 ? -12.331 -6.606 -3.998 1.00 92.75 103 VAL A O 1
ATOM 807 N N . THR A 1 104 ? -13.096 -6.647 -6.114 1.00 92.31 104 THR A N 1
ATOM 808 C CA . THR A 1 104 ? -12.204 -7.752 -6.522 1.00 92.31 104 THR A CA 1
ATOM 809 C C . THR A 1 104 ? -10.838 -7.203 -6.899 1.00 92.31 104 THR A C 1
ATOM 811 O O . THR A 1 104 ? -10.751 -6.199 -7.602 1.00 92.31 104 THR A O 1
ATOM 814 N N . ILE A 1 105 ? -9.764 -7.901 -6.532 1.00 90.38 105 ILE A N 1
ATOM 815 C CA . ILE A 1 105 ? -8.441 -7.687 -7.127 1.00 90.38 105 ILE A CA 1
ATOM 816 C C . ILE A 1 105 ? -8.235 -8.749 -8.211 1.00 90.38 105 ILE A C 1
ATOM 818 O O . ILE A 1 105 ? -8.153 -9.933 -7.890 1.00 90.38 105 ILE A O 1
ATOM 822 N N . ALA A 1 106 ? -8.150 -8.327 -9.471 1.00 90.50 106 ALA A N 1
ATOM 823 C CA . ALA A 1 106 ? -8.023 -9.205 -10.637 1.00 90.50 106 ALA A CA 1
ATOM 824 C C . ALA A 1 106 ? -6.754 -8.894 -11.442 1.00 90.50 106 ALA A C 1
ATOM 826 O O . ALA A 1 106 ? -6.136 -7.839 -11.280 1.00 90.50 106 ALA A O 1
ATOM 827 N N . SER A 1 107 ? -6.344 -9.807 -12.322 1.00 88.25 107 SER A N 1
ATOM 828 C CA . SER A 1 107 ? -5.178 -9.592 -13.180 1.00 88.25 107 SER A CA 1
ATOM 829 C C . SER A 1 107 ? -5.596 -8.834 -14.443 1.00 88.25 107 SER A C 1
ATOM 831 O O . SER A 1 107 ? -6.576 -9.207 -15.079 1.00 88.25 107 SER A O 1
ATOM 833 N N . PRO A 1 108 ? -4.843 -7.824 -14.921 1.00 87.62 108 PRO A N 1
ATOM 834 C CA . PRO A 1 108 ? -5.134 -7.192 -16.213 1.00 87.62 108 PRO A CA 1
ATOM 835 C C . PRO A 1 108 ? -5.014 -8.169 -17.399 1.00 87.62 108 PRO A C 1
ATOM 837 O O . PRO A 1 108 ? -5.440 -7.851 -18.508 1.00 87.62 108 PRO A O 1
ATOM 840 N N . MET A 1 109 ? -4.450 -9.367 -17.190 1.00 85.56 109 MET A N 1
ATOM 841 C CA . MET A 1 109 ? -4.488 -10.447 -18.181 1.00 85.56 109 MET A CA 1
ATOM 842 C C . MET A 1 109 ? -5.916 -10.886 -18.521 1.00 85.56 109 MET A C 1
ATOM 844 O O . MET A 1 109 ? -6.156 -11.274 -19.664 1.00 85.56 109 MET A O 1
ATOM 848 N N . ASP A 1 110 ? -6.854 -10.755 -17.583 1.00 83.12 110 ASP A N 1
ATOM 849 C CA . ASP A 1 110 ? -8.262 -11.120 -17.774 1.00 83.12 110 ASP A CA 1
ATOM 850 C C . ASP A 1 110 ? -8.956 -10.186 -18.786 1.00 83.12 110 ASP A C 1
ATOM 852 O O . ASP A 1 110 ? -9.897 -10.582 -19.469 1.00 83.12 110 ASP A O 1
ATOM 856 N N . LEU A 1 111 ? -8.415 -8.977 -18.984 1.00 82.38 111 LEU A N 1
ATOM 857 C CA . LEU A 1 111 ? -8.855 -8.001 -19.990 1.00 82.38 111 LEU A CA 1
ATOM 858 C C . LEU A 1 111 ? -8.133 -8.134 -21.345 1.00 82.38 111 LEU A C 1
ATOM 860 O O . LEU A 1 111 ? -8.271 -7.273 -22.215 1.00 82.38 111 LEU A O 1
ATOM 864 N N . GLY A 1 112 ? -7.335 -9.186 -21.546 1.00 82.25 112 GLY A N 1
ATOM 865 C CA . GLY A 1 112 ? -6.537 -9.370 -22.763 1.00 82.25 112 GLY A CA 1
ATOM 866 C C . GLY A 1 112 ? -5.150 -8.714 -22.725 1.00 82.25 112 GLY A C 1
ATOM 867 O O . GLY A 1 112 ? -4.492 -8.628 -23.764 1.00 82.25 112 GLY A O 1
ATOM 868 N N . GLY A 1 113 ? -4.681 -8.304 -21.542 1.00 78.06 113 GLY A N 1
ATOM 869 C CA . GLY A 1 113 ? -3.318 -7.827 -21.298 1.00 78.06 113 GLY A CA 1
ATOM 870 C C . GLY A 1 113 ? -3.044 -6.378 -21.715 1.00 78.06 113 GLY A C 1
ATOM 871 O O . GLY A 1 113 ? -3.897 -5.673 -22.251 1.00 78.06 113 GLY A O 1
ATOM 872 N N . PHE A 1 114 ? -1.814 -5.921 -21.455 1.00 66.38 114 PHE A N 1
ATOM 873 C CA . PHE A 1 114 ? -1.353 -4.597 -21.875 1.00 66.38 114 PHE A CA 1
ATOM 874 C C . PHE A 1 114 ? -1.119 -4.595 -23.390 1.00 66.38 114 PHE A C 1
ATOM 876 O O . PHE A 1 114 ? -0.112 -5.118 -23.867 1.00 66.38 114 PHE A O 1
ATOM 883 N N . ARG A 1 115 ? -2.055 -4.021 -24.153 1.00 62.03 115 ARG A N 1
ATOM 884 C CA . ARG A 1 115 ? -1.823 -3.677 -25.560 1.00 62.03 115 ARG A CA 1
ATOM 885 C C . ARG A 1 115 ? -0.931 -2.433 -25.596 1.00 62.03 115 ARG A C 1
ATOM 887 O O . ARG A 1 115 ? -1.396 -1.352 -25.246 1.00 62.03 115 ARG A O 1
ATOM 894 N N . SER A 1 116 ? 0.343 -2.614 -25.934 1.00 56.75 116 SER A N 1
ATOM 895 C CA . SER A 1 116 ? 1.305 -1.538 -26.221 1.00 56.75 116 SER A CA 1
ATOM 896 C C . SER A 1 116 ? 1.384 -1.269 -27.712 1.00 56.75 116 SER A C 1
ATOM 898 O O . SER A 1 116 ? 1.492 -2.284 -28.440 1.00 56.75 116 SER A O 1
#

Sequence (116 aa):
MRQPKTTDISATRRCSWAVSGFLSLLIVSIISIATTINAFNLSLKQSSYIATRVSPRSKKLLLKMSSENDAQNKHTLYDMPVSNNGARCRIILYKKEIPNSEVTIASPMDLGGFRS

Secondary structure (DSSP, 8-state):
-PPPPPPP-GGGGSSHHHHHHHHHHHHHHHHHHHHHHHHHHHHHHHGGG--------------------GGG-SEEEE--TT-HHHHHHHHHHHHTT--TTTEEEE-GGGGT----